Protein AF-A0A920ESE6-F1 (afdb_monomer)

Secondary structure (DSSP, 8-state):
-BTTSS---EEPTTS-EEETTEEE-HHHHHHHHHT-S---HHHHBEEEETTEEEETHHHHHHHHHHHHT-

Solvent-accessible surface area (backbone atoms only — not comparable to full-atom values): 4039 Å² total; per-residue (Å²): 51,35,69,88,61,85,45,62,56,46,82,44,98,88,69,32,30,43,32,95,94,40,73,33,46,54,29,56,41,47,8,60,74,72,74,42,100,63,43,64,27,46,76,37,31,25,46,80,55,96,92,37,82,41,47,50,42,58,57,55,48,50,53,52,57,57,64,71,75,109

Foldseek 3Di:
DFPVPPWDWDADPVRWTHTDPDIGHLWVVQCVVVVHPTDDSQQTDWDDDPNDTDGNVVVVVVVVVVVVVD

Sequence (70 aa):
MSNNGRFTAKVRADGTLAGDSVVGSIHQVGAKLEGAPSCNGWTYWCFKRDGKRVLIDQLRKQIRDEMVAV

pLDDT: mean 95.7, std 6.21, range [55.19, 98.62]

Radius of gyration: 12.79 Å; Cα contacts (8 Å, |Δi|>4): 97; chains: 1; bounding box: 28×25×38 Å

Mean predicted aligned error: 2.89 Å

Nearest PDB structures (foldseek):
  6pbd-assembly1_B  TM=9.675E-01  e=6.268E-06  Caulobacter vibrioides
  6pbd-assembly1_A  TM=9.604E-01  e=1.426E-05  Caulobacter vibrioides
  8fwy-assembly1_B  TM=4.203E-01  e=8.834E+00  Trypanosoma cruzi strain CL Brener

Structure (mmCIF, N/CA/C/O backbone):
data_AF-A0A920ESE6-F1
#
_entry.id   AF-A0A920ESE6-F1
#
loop_
_atom_site.group_PDB
_atom_site.id
_atom_site.type_symbol
_atom_site.label_atom_id
_atom_site.label_alt_id
_atom_site.label_comp_id
_atom_site.label_asym_id
_atom_site.label_entity_id
_atom_site.label_seq_id
_atom_site.pdbx_PDB_ins_code
_atom_site.Cartn_x
_atom_site.Cartn_y
_atom_site.Cartn_z
_atom_site.occupancy
_atom_site.B_iso_or_equiv
_atom_site.auth_seq_id
_atom_site.auth_comp_id
_atom_site.auth_asym_id
_atom_site.auth_atom_id
_atom_site.pdbx_PDB_model_num
ATOM 1 N N . MET A 1 1 ? -2.256 6.585 -3.049 1.00 95.94 1 MET A N 1
ATOM 2 C CA . MET A 1 1 ? -1.018 7.188 -3.601 1.00 95.94 1 MET A CA 1
ATOM 3 C C . MET A 1 1 ? 0.163 6.792 -2.732 1.00 95.94 1 MET A C 1
ATOM 5 O O . MET A 1 1 ? -0.064 6.498 -1.568 1.00 95.94 1 MET A O 1
ATOM 9 N N . SER A 1 2 ? 1.379 6.705 -3.263 1.00 96.62 2 SER A N 1
ATOM 10 C CA . SER A 1 2 ? 2.568 6.427 -2.452 1.00 96.62 2 SER A CA 1
ATOM 11 C C . SER A 1 2 ? 2.832 7.586 -1.487 1.00 96.62 2 SER A C 1
ATOM 13 O O . SER A 1 2 ? 2.437 8.726 -1.754 1.00 96.62 2 SER A O 1
ATOM 15 N N . ASN A 1 3 ? 3.507 7.324 -0.367 1.00 92.94 3 ASN A N 1
ATOM 16 C CA . ASN A 1 3 ? 3.737 8.338 0.665 1.00 92.94 3 ASN A CA 1
ATOM 17 C C . ASN A 1 3 ? 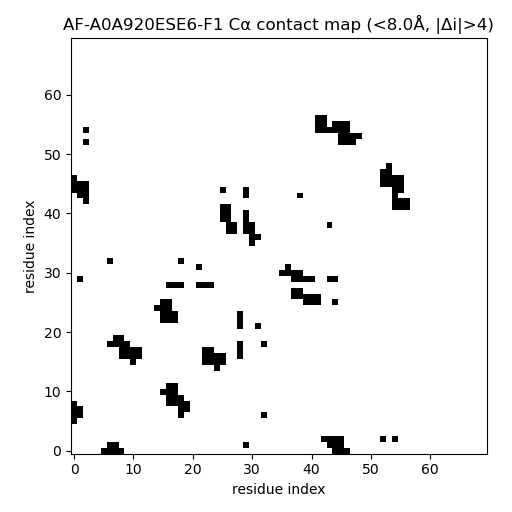4.485 9.571 0.116 1.00 92.94 3 ASN A C 1
ATOM 19 O O . ASN A 1 3 ? 4.053 10.707 0.315 1.00 92.94 3 ASN A O 1
ATOM 23 N N . ASN A 1 4 ? 5.521 9.335 -0.697 1.00 92.62 4 ASN A N 1
ATOM 24 C CA . ASN A 1 4 ? 6.280 10.363 -1.423 1.00 92.62 4 ASN A CA 1
ATOM 25 C C . ASN A 1 4 ? 5.507 11.009 -2.598 1.00 92.62 4 ASN A C 1
ATOM 27 O O . ASN A 1 4 ? 5.981 11.968 -3.193 1.00 92.62 4 ASN A O 1
ATOM 31 N N . GLY A 1 5 ? 4.312 10.515 -2.942 1.00 93.38 5 GLY A N 1
ATOM 32 C CA . GLY A 1 5 ? 3.467 11.046 -4.013 1.00 93.38 5 GLY A CA 1
ATOM 33 C C . GL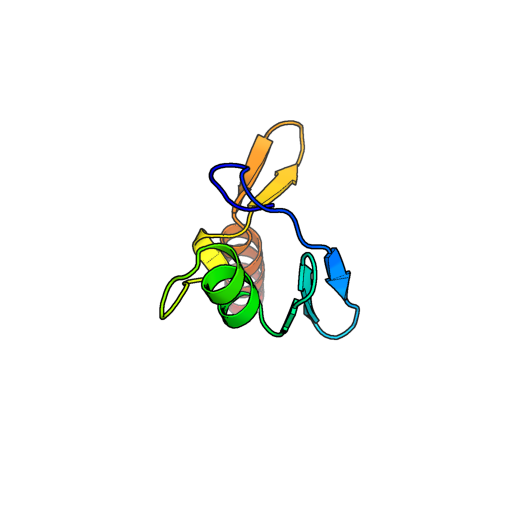Y A 1 5 ? 3.882 10.689 -5.440 1.00 93.38 5 GLY A C 1
ATOM 34 O O . GLY A 1 5 ? 3.238 11.185 -6.357 1.00 93.38 5 GLY A O 1
ATOM 35 N N . ARG A 1 6 ? 4.906 9.850 -5.635 1.00 95.62 6 ARG A N 1
ATOM 36 C CA . ARG A 1 6 ? 5.392 9.446 -6.966 1.00 95.62 6 ARG A CA 1
ATOM 37 C C . ARG A 1 6 ? 4.405 8.569 -7.731 1.00 95.62 6 ARG A C 1
ATOM 39 O O . ARG A 1 6 ? 4.316 8.686 -8.945 1.00 95.62 6 ARG A O 1
ATOM 46 N N . PHE A 1 7 ? 3.666 7.714 -7.026 1.00 97.44 7 PHE A N 1
ATOM 47 C CA . PHE A 1 7 ? 2.816 6.701 -7.643 1.00 97.44 7 PHE A CA 1
ATOM 48 C C . PHE A 1 7 ? 1.378 6.767 -7.140 1.00 97.44 7 PHE A C 1
ATOM 50 O O . PHE A 1 7 ? 1.091 7.111 -5.987 1.00 97.44 7 PHE A O 1
ATOM 57 N N . THR A 1 8 ? 0.440 6.396 -8.005 1.00 97.44 8 THR A N 1
ATOM 58 C CA . THR A 1 8 ? -0.976 6.274 -7.656 1.00 97.44 8 THR A CA 1
ATOM 59 C C . THR A 1 8 ? -1.499 4.905 -8.062 1.00 97.44 8 THR A C 1
ATOM 61 O O . THR A 1 8 ? -0.965 4.262 -8.956 1.00 97.44 8 THR A O 1
ATOM 64 N N . ALA A 1 9 ? -2.518 4.439 -7.350 1.00 98.00 9 ALA A N 1
ATOM 65 C CA . ALA A 1 9 ? -3.176 3.174 -7.621 1.00 98.00 9 ALA A CA 1
ATOM 66 C C . ALA A 1 9 ? -4.651 3.297 -7.233 1.00 98.00 9 ALA A C 1
ATOM 68 O O . ALA A 1 9 ? -4.999 4.091 -6.349 1.00 98.00 9 ALA A O 1
ATOM 69 N N . LYS A 1 10 ? -5.503 2.517 -7.894 1.00 98.06 10 LYS A N 1
ATOM 70 C CA . LYS A 1 10 ? -6.935 2.399 -7.613 1.00 98.06 10 LYS A CA 1
ATOM 71 C C . LYS A 1 10 ? -7.194 1.121 -6.824 1.00 98.06 10 LYS A C 1
ATOM 73 O O . LYS A 1 10 ? -6.640 0.075 -7.151 1.00 98.06 10 LYS A O 1
ATOM 78 N N . VAL A 1 11 ? -8.039 1.216 -5.802 1.00 97.94 11 VAL A N 1
ATOM 79 C CA . VAL A 1 11 ? -8.499 0.058 -5.027 1.00 97.94 11 VAL A CA 1
ATOM 80 C C . VAL A 1 11 ? -9.594 -0.657 -5.816 1.00 97.94 11 VAL A C 1
ATOM 82 O O . VAL A 1 11 ? -10.489 -0.007 -6.357 1.00 97.94 11 VAL A O 1
ATOM 85 N N . ARG A 1 12 ? -9.512 -1.983 -5.898 1.00 98.06 12 ARG A N 1
ATOM 86 C CA . ARG A 1 12 ? -10.526 -2.856 -6.500 1.00 98.06 12 ARG A CA 1
ATOM 87 C C . ARG A 1 12 ? -11.407 -3.465 -5.408 1.00 98.06 12 ARG A C 1
ATOM 89 O O 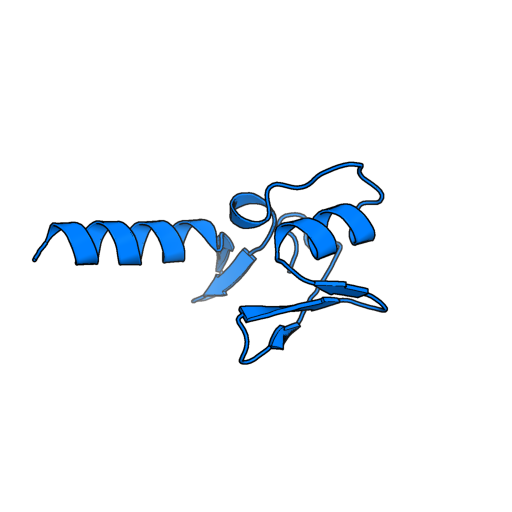. ARG A 1 12 ? -11.016 -3.516 -4.245 1.00 98.06 12 ARG A O 1
ATOM 96 N N . ALA A 1 13 ? -12.596 -3.936 -5.783 1.00 97.88 13 ALA A N 1
ATOM 97 C CA . ALA A 1 13 ? -13.571 -4.491 -4.837 1.00 97.88 13 ALA A CA 1
ATOM 98 C C . ALA A 1 13 ? -13.066 -5.743 -4.092 1.00 97.88 13 ALA A C 1
ATOM 100 O O . ALA A 1 13 ? -13.492 -6.009 -2.977 1.00 97.88 13 ALA A O 1
ATOM 101 N N . ASP A 1 14 ? -12.128 -6.477 -4.692 1.00 97.38 14 ASP A N 1
ATOM 102 C CA . ASP A 1 14 ? -11.465 -7.652 -4.116 1.00 97.38 14 ASP A CA 1
ATOM 103 C C . ASP A 1 14 ? -10.299 -7.301 -3.162 1.00 97.38 14 ASP A C 1
ATOM 105 O O . ASP A 1 14 ? -9.606 -8.191 -2.674 1.00 97.38 14 ASP A O 1
ATOM 109 N N . GLY A 1 15 ? -10.049 -6.011 -2.907 1.00 96.56 15 GLY A N 1
ATOM 110 C CA . GLY A 1 15 ? -8.956 -5.538 -2.054 1.00 96.56 15 GLY A CA 1
ATOM 111 C C . GLY A 1 15 ? -7.591 -5.458 -2.746 1.00 96.56 15 GLY A C 1
ATOM 112 O O . GLY A 1 15 ? -6.615 -5.032 -2.122 1.00 96.56 15 GLY A O 1
ATOM 113 N N . THR A 1 16 ? -7.492 -5.813 -4.030 1.00 98.38 16 THR A N 1
ATOM 114 C CA . THR A 1 16 ? -6.267 -5.599 -4.812 1.00 98.38 16 THR A CA 1
ATOM 115 C C . THR A 1 16 ? -6.121 -4.136 -5.239 1.00 98.38 16 THR A C 1
ATOM 117 O O . THR A 1 16 ? -7.081 -3.360 -5.275 1.00 98.38 16 THR A O 1
ATOM 120 N N . LEU A 1 17 ? -4.893 -3.736 -5.565 1.00 98.56 17 LEU A N 1
ATOM 121 C CA . LEU A 1 17 ? -4.594 -2.457 -6.198 1.00 98.56 17 LEU A CA 1
ATOM 122 C C . LEU A 1 17 ? -4.363 -2.649 -7.696 1.00 98.56 17 LEU A C 1
ATOM 124 O O . LEU A 1 17 ? -3.737 -3.619 -8.115 1.00 98.56 17 LEU A O 1
ATOM 128 N N . ALA A 1 18 ? -4.817 -1.681 -8.487 1.00 98.31 18 ALA A N 1
ATOM 129 C CA . ALA A 1 18 ? -4.424 -1.492 -9.879 1.00 98.31 18 ALA A CA 1
ATOM 130 C C . ALA A 1 18 ? -3.613 -0.193 -10.002 1.00 98.31 18 ALA A C 1
ATOM 132 O O . ALA A 1 18 ? -4.147 0.887 -9.739 1.00 98.31 18 ALA A O 1
ATOM 133 N N . GLY A 1 19 ? -2.337 -0.291 -10.371 1.00 94.94 19 GLY A N 1
ATOM 134 C CA . GLY A 1 19 ? -1.445 0.850 -10.603 1.00 94.94 19 GLY A CA 1
ATOM 135 C C . GLY A 1 19 ? -0.721 0.683 -11.932 1.00 94.94 19 GLY A C 1
ATOM 136 O O . GLY A 1 19 ? -0.197 -0.392 -12.194 1.00 94.94 19 GLY A O 1
ATOM 137 N N . ASP A 1 20 ? -0.716 1.716 -12.771 1.00 90.88 20 ASP A N 1
ATOM 138 C CA . ASP A 1 20 ? -0.211 1.679 -14.149 1.00 90.88 20 ASP A CA 1
ATOM 139 C C . ASP A 1 20 ? -0.580 0.371 -14.883 1.00 90.88 20 ASP A C 1
ATOM 141 O O . ASP A 1 20 ? -1.750 0.146 -15.194 1.00 90.88 20 ASP A O 1
ATOM 145 N N . SER A 1 21 ? 0.395 -0.510 -15.124 1.00 90.56 21 SER A N 1
ATOM 146 C CA . SER A 1 21 ? 0.241 -1.800 -15.811 1.00 90.56 21 SER A CA 1
ATOM 147 C C . SER A 1 21 ? 0.282 -3.027 -14.886 1.00 90.56 21 SER A C 1
ATOM 149 O O . SER A 1 21 ? 0.387 -4.155 -15.367 1.00 90.56 21 SER A O 1
ATOM 151 N N . VAL A 1 22 ? 0.207 -2.842 -13.564 1.00 97.00 22 VAL A N 1
ATOM 152 C CA . VAL A 1 22 ? 0.248 -3.923 -12.569 1.00 97.00 22 VAL A CA 1
ATOM 153 C C . VAL A 1 22 ? -1.033 -3.980 -11.733 1.00 97.00 22 VAL A C 1
ATOM 155 O O . VAL A 1 22 ? -1.554 -2.970 -11.257 1.00 97.00 22 VAL A O 1
ATOM 158 N N . VAL A 1 23 ? -1.526 -5.200 -11.517 1.00 98.38 23 VAL A N 1
ATOM 159 C CA . VAL A 1 23 ? -2.604 -5.510 -10.572 1.00 98.38 23 VAL A CA 1
ATOM 160 C C . VAL A 1 23 ? -2.084 -6.525 -9.562 1.00 98.38 23 VAL A C 1
ATOM 162 O O . VAL A 1 23 ? -1.443 -7.502 -9.944 1.00 98.38 23 VAL A O 1
ATOM 165 N N . GLY A 1 24 ? -2.340 -6.302 -8.276 1.00 98.38 24 GLY A N 1
ATOM 166 C CA . GLY A 1 24 ? -1.907 -7.217 -7.222 1.00 98.38 24 GLY A CA 1
ATOM 167 C C . GLY A 1 24 ? -2.184 -6.688 -5.821 1.00 98.38 24 GLY A C 1
ATOM 168 O O . GLY A 1 24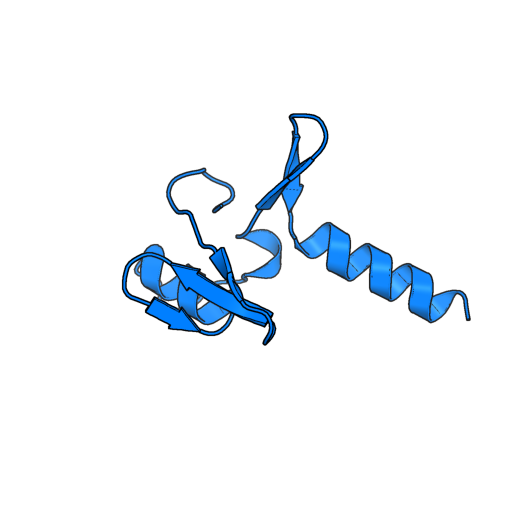 ? -2.884 -5.694 -5.639 1.00 98.38 24 GLY A O 1
ATOM 169 N N . SER A 1 25 ? -1.623 -7.343 -4.807 1.00 98.62 25 SER A N 1
ATOM 170 C CA . SER A 1 25 ? -1.725 -6.861 -3.424 1.00 98.62 25 SER A CA 1
ATOM 171 C C . SER A 1 25 ? -1.041 -5.499 -3.228 1.00 98.62 25 SER A C 1
ATOM 173 O O . SER A 1 25 ? -0.183 -5.089 -4.017 1.00 98.62 25 SER A O 1
ATOM 175 N N . ILE A 1 26 ? -1.347 -4.827 -2.111 1.00 98.56 26 ILE A N 1
ATOM 176 C CA . ILE A 1 26 ? -0.703 -3.561 -1.709 1.00 98.56 26 ILE A CA 1
ATOM 177 C C . ILE A 1 26 ? 0.835 -3.645 -1.682 1.00 98.56 26 ILE A C 1
ATOM 179 O O . ILE A 1 26 ? 1.513 -2.646 -1.915 1.00 98.56 26 ILE A O 1
ATOM 183 N N . HIS A 1 27 ? 1.382 -4.837 -1.428 1.00 98.50 27 HIS A N 1
ATOM 184 C CA . HIS A 1 27 ? 2.817 -5.109 -1.390 1.00 98.50 27 HIS A CA 1
ATOM 185 C C . HIS A 1 27 ? 3.396 -5.271 -2.795 1.00 98.50 27 HIS A C 1
ATOM 187 O O . HIS A 1 27 ? 4.371 -4.612 -3.146 1.00 98.50 27 HIS A O 1
ATOM 193 N N . GLN A 1 28 ? 2.774 -6.121 -3.615 1.00 98.38 28 GLN A N 1
ATOM 194 C CA . GLN A 1 28 ? 3.251 -6.426 -4.965 1.00 98.38 28 GLN A CA 1
ATOM 195 C C . GLN A 1 28 ? 3.223 -5.191 -5.867 1.00 98.38 28 GLN A C 1
ATOM 197 O O . GLN A 1 28 ? 4.199 -4.918 -6.562 1.00 98.38 28 GLN A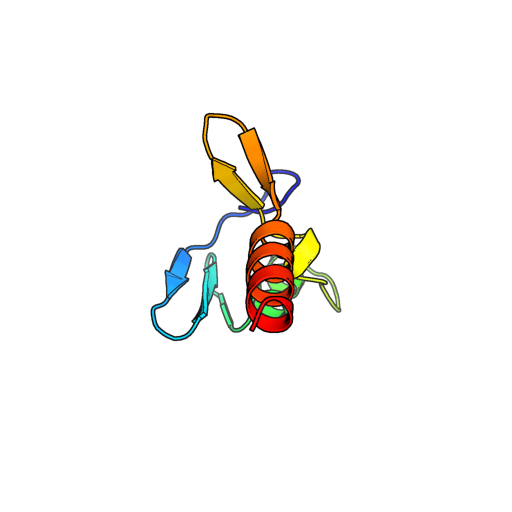 O 1
ATOM 202 N N . VAL A 1 29 ? 2.136 -4.415 -5.819 1.00 98.44 29 VAL A N 1
ATOM 203 C CA . VAL A 1 29 ? 2.004 -3.192 -6.624 1.00 98.44 29 VAL A CA 1
ATOM 204 C C . VAL A 1 29 ? 3.019 -2.138 -6.181 1.00 98.44 29 VAL A C 1
ATOM 206 O O . VAL A 1 29 ? 3.688 -1.555 -7.027 1.00 98.44 29 VAL A O 1
ATOM 209 N N . GLY A 1 30 ? 3.202 -1.932 -4.871 1.00 98.06 30 GLY A N 1
ATOM 210 C CA . GLY A 1 30 ? 4.201 -0.985 -4.357 1.00 98.06 30 GLY A CA 1
ATOM 211 C C . GLY A 1 30 ? 5.633 -1.364 -4.746 1.00 98.06 30 GLY A C 1
ATOM 212 O O . GLY A 1 30 ? 6.383 -0.518 -5.225 1.00 98.06 30 GLY A O 1
ATOM 213 N N . ALA A 1 31 ? 5.993 -2.644 -4.613 1.00 98.31 31 ALA A N 1
ATOM 214 C CA . ALA A 1 31 ? 7.312 -3.150 -4.993 1.00 98.31 31 ALA A CA 1
ATOM 215 C C . ALA A 1 31 ? 7.570 -2.979 -6.497 1.00 98.31 31 ALA A C 1
ATOM 217 O O . ALA A 1 31 ? 8.624 -2.482 -6.894 1.00 98.31 31 ALA A O 1
ATOM 218 N N . LYS A 1 32 ? 6.581 -3.324 -7.333 1.00 98.06 32 LYS A N 1
ATOM 219 C CA . LYS A 1 32 ? 6.698 -3.224 -8.791 1.00 98.06 32 LYS A CA 1
ATOM 220 C C . LYS A 1 32 ? 6.888 -1.782 -9.260 1.0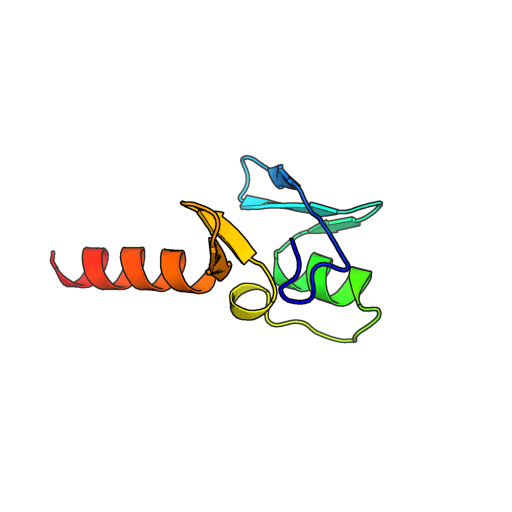0 98.06 32 LYS A C 1
ATOM 222 O O . LYS A 1 32 ? 7.727 -1.557 -10.126 1.00 98.06 32 LYS A O 1
ATOM 227 N N . LEU A 1 33 ? 6.131 -0.835 -8.705 1.00 96.94 33 LEU A N 1
ATOM 228 C CA . LEU A 1 33 ? 6.200 0.573 -9.106 1.00 96.94 33 LEU A CA 1
ATOM 229 C C . LEU A 1 33 ? 7.493 1.251 -8.634 1.00 96.94 33 LEU A C 1
ATOM 231 O O . LEU A 1 33 ? 8.087 2.009 -9.392 1.00 96.94 33 LEU A O 1
ATOM 235 N N . GLU A 1 34 ? 7.988 0.935 -7.433 1.00 96.12 34 GLU A N 1
ATOM 236 C CA . GLU A 1 34 ? 9.291 1.445 -6.969 1.00 96.12 34 GLU A CA 1
ATOM 237 C C . GLU A 1 34 ? 10.494 0.751 -7.626 1.00 96.12 34 GLU A C 1
ATOM 239 O O . GLU A 1 34 ? 11.621 1.212 -7.465 1.00 96.12 34 GLU A O 1
ATOM 244 N N . GLY A 1 35 ? 10.288 -0.357 -8.348 1.00 96.31 35 GLY A N 1
ATOM 245 C CA . GLY A 1 35 ? 11.387 -1.175 -8.867 1.00 96.31 35 GLY A CA 1
ATOM 246 C C . GLY A 1 35 ? 12.196 -1.860 -7.758 1.00 96.31 35 GLY A C 1
ATOM 247 O O . GLY A 1 35 ? 13.388 -2.103 -7.922 1.00 96.31 35 GLY A O 1
ATOM 248 N N . ALA A 1 36 ? 11.559 -2.155 -6.623 1.00 96.94 36 ALA A N 1
ATOM 249 C CA . ALA A 1 36 ? 12.176 -2.766 -5.449 1.00 96.94 36 ALA A CA 1
ATOM 250 C C . ALA A 1 36 ? 11.828 -4.266 -5.344 1.00 96.94 36 ALA A C 1
ATOM 252 O O . ALA A 1 36 ? 10.765 -4.685 -5.809 1.00 96.94 36 ALA A O 1
ATOM 253 N N . PRO A 1 37 ? 12.665 -5.093 -4.686 1.00 97.56 37 PRO A N 1
ATOM 254 C CA . PRO A 1 37 ? 12.373 -6.518 -4.497 1.00 97.56 37 PRO A CA 1
ATOM 255 C C . PRO A 1 37 ? 11.186 -6.768 -3.552 1.00 97.56 37 PRO A C 1
ATOM 257 O O . PRO A 1 37 ? 10.560 -7.824 -3.604 1.00 97.56 37 PRO A O 1
ATOM 260 N N . SER A 1 38 ? 10.871 -5.815 -2.673 1.00 98.00 38 SER A N 1
ATOM 261 C CA . SER A 1 38 ? 9.767 -5.908 -1.720 1.00 98.00 38 SER A CA 1
ATOM 262 C C . SER A 1 38 ? 9.247 -4.524 -1.326 1.00 98.00 38 SER A C 1
ATOM 264 O O . SER A 1 38 ? 9.890 -3.501 -1.556 1.00 98.00 38 SER A O 1
ATOM 266 N N . CYS A 1 39 ? 8.047 -4.487 -0.744 1.00 98.19 39 CYS A N 1
ATOM 267 C CA . CYS A 1 39 ? 7.421 -3.265 -0.248 1.00 98.19 39 CYS A CA 1
ATOM 268 C C . CYS A 1 39 ? 6.475 -3.587 0.914 1.00 98.19 39 CYS A C 1
ATOM 270 O O . CYS A 1 39 ? 5.638 -4.491 0.824 1.00 98.19 39 CYS A O 1
ATOM 272 N N . ASN A 1 40 ? 6.556 -2.818 2.001 1.00 98.44 40 ASN A N 1
ATOM 273 C CA . ASN A 1 40 ? 5.523 -2.832 3.032 1.00 98.44 40 ASN A CA 1
ATOM 274 C C . ASN A 1 40 ? 4.373 -1.896 2.625 1.00 98.44 40 ASN A C 1
ATOM 276 O O . ASN A 1 40 ? 4.401 -0.700 2.908 1.00 98.44 40 ASN A O 1
ATOM 280 N N . GLY A 1 41 ? 3.346 -2.450 1.973 1.00 98.38 41 GLY A N 1
ATOM 281 C CA . GLY A 1 41 ? 2.213 -1.687 1.451 1.00 98.38 41 GLY A CA 1
ATOM 282 C C . GLY A 1 41 ? 1.465 -0.864 2.505 1.00 98.38 41 GLY A C 1
ATOM 283 O O . GLY A 1 41 ? 0.968 0.211 2.180 1.00 98.38 41 GLY A O 1
ATOM 284 N N . TRP A 1 42 ? 1.428 -1.316 3.764 1.00 98.50 42 TRP A N 1
ATOM 285 C CA . TRP A 1 42 ? 0.702 -0.633 4.843 1.00 98.50 42 TRP A CA 1
ATOM 286 C C . TRP A 1 42 ? 1.245 0.768 5.130 1.00 98.50 42 TRP A C 1
ATOM 288 O O . TRP A 1 42 ? 0.475 1.717 5.280 1.00 98.50 42 TRP A O 1
ATOM 298 N N . THR A 1 43 ? 2.570 0.904 5.172 1.00 98.06 43 THR A N 1
ATOM 299 C CA . THR A 1 43 ? 3.251 2.178 5.445 1.00 98.06 43 THR A CA 1
ATOM 300 C C . THR A 1 43 ? 3.654 2.921 4.173 1.00 98.06 43 THR A C 1
ATOM 302 O O . THR A 1 43 ? 4.010 4.096 4.228 1.00 98.06 4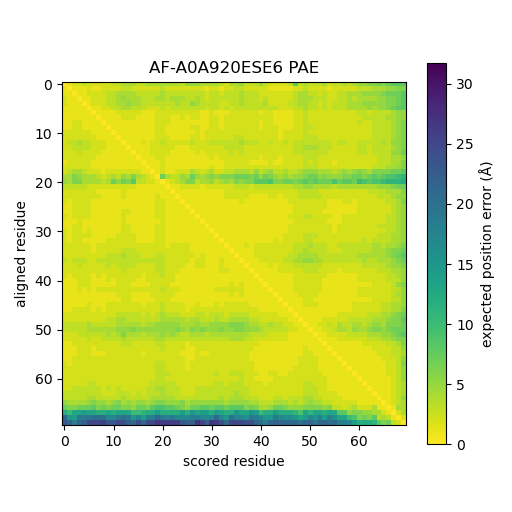3 THR A O 1
ATOM 305 N N . TYR A 1 44 ? 3.584 2.255 3.020 1.00 98.06 44 TYR A N 1
ATOM 306 C CA . TYR A 1 44 ? 3.906 2.840 1.726 1.00 98.06 44 TYR A CA 1
ATOM 307 C C . TYR A 1 44 ? 2.736 3.621 1.120 1.00 98.06 44 TYR A C 1
ATOM 309 O O . TYR A 1 44 ? 2.927 4.724 0.599 1.00 98.06 44 TYR A O 1
ATOM 317 N N . TRP A 1 45 ? 1.523 3.064 1.175 1.00 98.44 45 TRP A N 1
ATOM 318 C CA . TRP A 1 45 ? 0.344 3.681 0.578 1.00 98.44 45 TRP A CA 1
ATOM 319 C C . TRP A 1 45 ? -0.348 4.636 1.549 1.00 98.44 45 TRP A C 1
ATOM 321 O O . TRP A 1 45 ? -0.564 4.335 2.722 1.00 98.44 45 TRP A O 1
ATOM 331 N N . CYS A 1 46 ? -0.760 5.785 1.026 1.00 98.19 46 CYS A N 1
ATOM 332 C CA . CYS A 1 46 ? -1.587 6.760 1.711 1.00 98.19 46 CYS A CA 1
ATOM 333 C C . CYS A 1 46 ? -2.801 7.170 0.870 1.00 98.19 46 CYS A C 1
ATOM 335 O O . CYS A 1 46 ? -2.839 7.018 -0.358 1.00 98.19 46 CYS A O 1
ATOM 337 N N . PHE A 1 47 ? -3.803 7.714 1.546 1.00 97.19 47 PHE A N 1
ATOM 338 C CA . PHE A 1 47 ? -4.969 8.351 0.945 1.00 97.19 47 PHE A CA 1
ATOM 339 C C . PHE A 1 47 ? -5.123 9.769 1.500 1.00 97.19 47 PHE A C 1
ATOM 341 O O . PHE A 1 47 ? -4.489 10.130 2.495 1.00 97.19 47 PHE A O 1
ATOM 348 N N . LYS A 1 48 ? -5.924 10.597 0.825 1.00 95.88 48 LYS A N 1
ATOM 349 C CA . LYS A 1 48 ? -6.251 11.938 1.315 1.00 95.88 48 LYS A CA 1
ATOM 350 C C . LYS A 1 48 ? -7.506 11.876 2.179 1.00 95.88 48 LYS A C 1
ATOM 352 O O . LYS A 1 48 ? -8.520 11.351 1.731 1.00 95.88 48 LYS A O 1
ATOM 357 N N . ARG A 1 49 ? -7.436 12.455 3.375 1.00 95.44 49 ARG A N 1
ATOM 358 C CA . ARG A 1 49 ? -8.567 12.672 4.285 1.00 95.44 49 ARG A CA 1
ATOM 359 C C . ARG A 1 49 ? -8.410 14.049 4.911 1.00 95.44 49 ARG A C 1
ATOM 361 O O . ARG A 1 49 ? -7.338 14.351 5.426 1.00 95.44 49 ARG A O 1
ATOM 368 N N . ASP A 1 50 ? -9.431 14.893 4.791 1.00 95.25 50 ASP A N 1
ATOM 369 C CA . ASP A 1 50 ? -9.440 16.255 5.351 1.00 95.25 50 ASP A CA 1
ATOM 370 C C . ASP A 1 50 ? -8.191 17.074 4.965 1.00 95.25 50 ASP A C 1
ATOM 372 O O . ASP A 1 50 ? -7.528 17.699 5.790 1.00 95.25 50 ASP A O 1
ATOM 376 N N . GLY A 1 51 ? -7.796 16.984 3.690 1.00 93.75 51 GLY A N 1
ATOM 377 C CA . GLY A 1 51 ? -6.605 17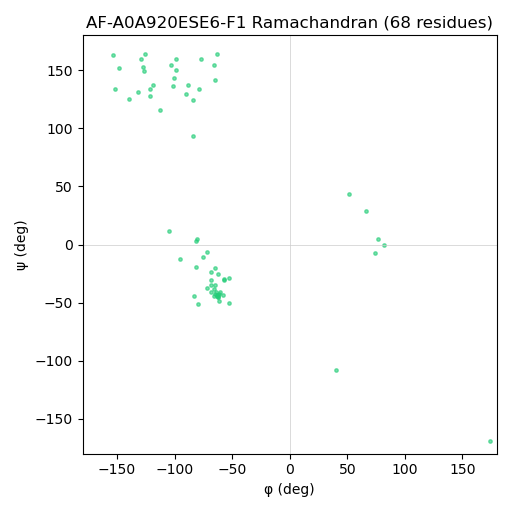.651 3.147 1.00 93.75 51 GLY A CA 1
ATOM 378 C C . GLY A 1 51 ? -5.257 17.036 3.555 1.00 93.75 51 GLY A C 1
ATOM 379 O O . GLY A 1 51 ? -4.228 17.406 2.990 1.00 93.75 51 GLY A O 1
ATOM 380 N N . LYS A 1 52 ? -5.234 16.065 4.473 1.00 93.81 52 LYS A N 1
ATOM 381 C CA . LYS A 1 52 ? -4.017 15.411 4.975 1.00 93.81 52 LYS A CA 1
ATOM 382 C C . LYS A 1 52 ? -3.768 14.072 4.287 1.00 93.81 52 LYS A C 1
ATOM 384 O O . LYS A 1 52 ? -4.701 13.380 3.880 1.00 93.81 52 LYS A O 1
ATOM 389 N N . ARG A 1 53 ? -2.492 13.688 4.172 1.00 94.94 53 ARG A N 1
ATOM 390 C CA . ARG A 1 53 ? -2.094 12.335 3.755 1.00 94.94 53 ARG A CA 1
ATOM 391 C C . ARG A 1 53 ? -2.111 11.417 4.969 1.00 94.94 53 ARG A C 1
ATOM 393 O O . ARG A 1 53 ? -1.428 11.689 5.950 1.00 94.94 53 ARG A O 1
ATOM 400 N N . VAL A 1 54 ? -2.865 10.332 4.876 1.00 97.31 54 VAL A N 1
ATOM 401 C CA . VAL A 1 54 ? -3.012 9.337 5.940 1.00 97.31 54 VAL A CA 1
ATOM 402 C C . VAL A 1 54 ? -2.560 7.985 5.405 1.00 97.31 54 VAL A C 1
ATOM 404 O O . VAL A 1 54 ? -3.012 7.566 4.339 1.00 97.31 54 VAL A O 1
ATOM 407 N N . LEU A 1 55 ? -1.647 7.315 6.113 1.00 98.19 55 LEU A N 1
ATOM 408 C CA . LEU A 1 55 ? -1.202 5.964 5.757 1.00 98.19 55 LEU A CA 1
ATOM 409 C C . LEU A 1 55 ? -2.362 4.975 5.886 1.00 98.19 55 LEU A C 1
ATOM 411 O O . LEU A 1 55 ? -3.134 5.052 6.842 1.00 98.19 55 LEU A O 1
ATOM 415 N N . ILE A 1 56 ? -2.453 4.008 4.972 1.00 98.25 56 ILE A N 1
ATOM 416 C CA . ILE A 1 56 ? -3.499 2.978 5.053 1.00 98.25 56 ILE A CA 1
ATOM 417 C C . ILE A 1 56 ? -3.337 2.085 6.294 1.00 98.25 56 ILE A C 1
ATOM 419 O O . ILE A 1 56 ? -4.313 1.500 6.753 1.00 98.25 56 ILE A O 1
ATOM 423 N N . ASP A 1 57 ? -2.140 2.035 6.892 1.00 98.50 57 ASP A N 1
ATOM 424 C CA . ASP A 1 57 ? -1.908 1.367 8.177 1.00 98.50 57 ASP A CA 1
ATOM 425 C C . ASP A 1 57 ? -2.797 1.902 9.313 1.00 98.50 57 ASP A C 1
ATOM 427 O O . ASP A 1 57 ? -3.187 1.150 10.202 1.00 98.50 57 ASP A O 1
ATOM 431 N N . GLN A 1 58 ? -3.189 3.181 9.260 1.00 97.88 58 GLN A N 1
ATOM 432 C CA . GLN A 1 58 ? -4.096 3.765 10.255 1.00 97.88 58 GLN A CA 1
ATOM 433 C C . GLN A 1 58 ? -5.484 3.116 10.212 1.00 97.88 58 GLN A C 1
ATOM 435 O O . GLN A 1 58 ? -6.091 2.900 11.256 1.00 97.88 58 GLN A O 1
ATOM 440 N N . LEU A 1 59 ? -5.962 2.736 9.022 1.00 97.00 59 LEU A N 1
ATOM 441 C CA . LEU A 1 59 ? -7.233 2.021 8.870 1.00 97.00 59 LEU A CA 1
ATOM 442 C C . LEU A 1 59 ? -7.137 0.605 9.448 1.00 97.00 59 LEU A C 1
ATOM 444 O O . LEU A 1 59 ? -8.044 0.147 10.134 1.00 97.00 59 LEU A O 1
ATOM 448 N N . ARG A 1 60 ? -6.006 -0.077 9.220 1.00 97.31 60 ARG A N 1
ATOM 449 C CA . ARG A 1 60 ? -5.744 -1.397 9.812 1.00 97.31 60 ARG A CA 1
ATOM 450 C C . ARG A 1 60 ? -5.716 -1.333 11.334 1.00 97.31 60 ARG A C 1
ATOM 452 O O . ARG A 1 60 ? -6.250 -2.230 11.980 1.00 97.31 60 ARG A O 1
ATOM 459 N N . LYS A 1 61 ? -5.078 -0.303 11.897 1.00 97.44 61 LYS A N 1
ATOM 460 C CA . LYS A 1 61 ? -5.060 -0.078 13.343 1.00 97.44 61 LYS A CA 1
ATOM 461 C C . LYS A 1 61 ? -6.473 0.140 13.879 1.00 97.44 61 LYS A C 1
ATOM 463 O O . LYS A 1 61 ? -6.849 -0.561 14.805 1.00 97.44 61 LYS A O 1
ATOM 468 N N . GLN A 1 62 ? -7.255 1.017 13.250 1.00 96.75 62 GLN A N 1
ATOM 469 C CA . GLN A 1 62 ? -8.637 1.280 13.652 1.00 96.75 62 GLN A CA 1
ATOM 470 C C . GLN A 1 62 ? -9.465 -0.012 13.740 1.00 96.75 62 GLN A C 1
ATOM 472 O O . GLN A 1 62 ? -10.056 -0.281 14.778 1.00 96.75 62 GLN A O 1
ATOM 477 N N . ILE A 1 63 ? -9.440 -0.851 12.699 1.00 96.38 63 ILE A N 1
ATOM 478 C CA . ILE A 1 63 ? -10.171 -2.128 12.704 1.00 96.38 63 ILE A CA 1
ATOM 479 C C . ILE A 1 63 ? -9.690 -3.054 13.827 1.00 96.38 63 ILE A C 1
ATOM 481 O O . ILE A 1 63 ? -10.500 -3.703 14.474 1.00 96.38 63 ILE A O 1
ATOM 485 N N . ARG A 1 64 ? -8.379 -3.129 14.087 1.00 96.12 64 ARG A N 1
ATOM 486 C CA . ARG A 1 64 ? -7.852 -3.956 15.185 1.00 96.12 64 ARG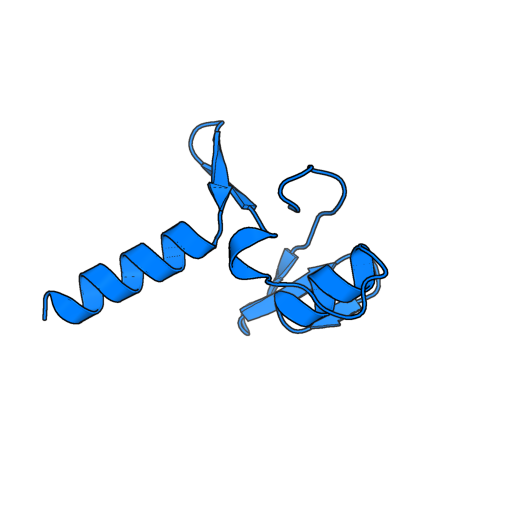 A CA 1
ATOM 487 C C . ARG A 1 64 ? -8.304 -3.458 16.552 1.00 96.12 64 ARG A C 1
ATOM 489 O O . ARG A 1 64 ? -8.659 -4.280 17.387 1.00 96.12 64 ARG A O 1
ATOM 496 N N . ASP A 1 65 ? -8.287 -2.146 16.761 1.00 96.19 65 ASP A N 1
ATOM 497 C CA . ASP A 1 65 ? -8.733 -1.530 18.010 1.00 96.19 65 ASP A CA 1
ATOM 498 C C . ASP A 1 65 ? -10.240 -1.792 18.220 1.00 96.19 65 ASP A C 1
ATOM 500 O O . ASP A 1 65 ? -10.654 -2.162 19.316 1.00 96.19 65 ASP A O 1
ATOM 504 N N . GLU A 1 66 ? -11.048 -1.708 17.156 1.00 95.62 66 GLU A N 1
ATOM 505 C CA . GLU A 1 66 ? -12.481 -2.044 17.170 1.00 95.62 66 GLU A CA 1
ATOM 506 C C . GLU A 1 66 ? -12.740 -3.541 17.428 1.00 95.62 66 GLU A C 1
ATOM 508 O O . GLU A 1 66 ? -13.657 -3.879 18.167 1.00 95.62 66 GLU A O 1
ATOM 513 N N . MET A 1 67 ? -11.923 -4.446 16.874 1.00 92.00 67 MET A N 1
ATOM 514 C CA . MET A 1 67 ? -12.050 -5.898 17.088 1.00 92.00 67 MET A CA 1
ATOM 515 C C . MET A 1 67 ? -11.725 -6.336 18.521 1.00 92.00 67 MET A C 1
ATOM 517 O O . MET A 1 67 ? -12.246 -7.349 18.970 1.00 92.00 67 MET A O 1
ATOM 521 N N . VAL A 1 68 ? -10.834 -5.620 19.213 1.00 85.50 68 VAL A N 1
ATOM 522 C CA . VAL A 1 68 ? -10.460 -5.904 20.613 1.00 85.50 68 VAL A CA 1
ATOM 523 C C . VAL A 1 68 ? -11.482 -5.325 21.597 1.00 85.50 68 VAL A C 1
ATOM 525 O O . VAL A 1 68 ? -11.547 -5.757 22.742 1.00 85.50 68 VAL A O 1
ATOM 528 N N . ALA A 1 69 ? -12.285 -4.354 21.161 1.00 70.69 69 ALA A N 1
ATOM 529 C CA . ALA A 1 69 ? -13.333 -3.732 21.964 1.00 70.69 69 ALA A CA 1
ATOM 530 C C . ALA A 1 69 ? -14.643 -4.551 22.032 1.00 70.69 69 ALA A C 1
ATOM 532 O O . ALA A 1 69 ? -15.621 -4.063 22.604 1.00 70.69 69 ALA A O 1
ATOM 533 N N . VAL A 1 70 ? -14.663 -5.760 21.454 1.00 55.19 70 VAL A N 1
ATOM 534 C CA . VAL A 1 70 ? -15.773 -6.734 21.479 1.00 55.19 70 VAL A CA 1
ATOM 535 C C . VAL A 1 70 ? -15.441 -7.867 22.440 1.00 55.19 70 VAL A C 1
ATOM 537 O O . VAL A 1 70 ? -16.343 -8.241 23.220 1.00 55.19 70 VAL A O 1
#